Protein AF-A0A927HHU1-F1 (afdb_monomer)

Nearest PDB structures (foldseek):
  5noc-assembly1_B  TM=6.845E-01  e=2.620E+00  Bacillus subtilis subsp. subtilis str. 168
  7mwq-assembly2_C  TM=5.162E-01  e=2.802E+00  synthetic construct
  7mwq-assembly2_B-2  TM=5.785E-01  e=4.787E+00  synthetic construct
  5l6m-assembly2_L-2  TM=4.778E-01  e=3.425E+00  Caulobacter vibrioides CB15
  5t7z-assembly1_A  TM=3.898E-01  e=4.787E+00  Sorangium cellulosum

Sequence (73 aa):
MTLYWMTPLTRWKLLEELSSWTISFENDSPECLYEFERLLNDYALREKLQHKTGALRDSIVHKVLRSVDERLS

Mean predicted aligned error: 5.79 Å

Foldseek 3Di:
DQCPVLVVPFDWDWDDDPPDIDIDTPDPDPVSVVVVVVVVVVVVVVVVCCVVCVVVVVVVVVVVVVVVVVVVD

Solvent-accessible surface area (backbone atoms only — not comparable to full-atom values): 4435 Å² total; per-residue (Å²): 133,93,57,69,86,44,56,90,74,27,57,73,48,79,46,82,56,100,89,49,74,48,78,48,62,78,50,80,48,72,66,47,50,50,53,49,53,50,52,52,51,51,49,53,51,50,52,55,46,44,73,75,43,40,71,60,52,50,52,53,52,53,54,51,52,50,58,50,53,67,72,76,106

InterPro domains:
  IPR023974 His-Xaa-Ser system protein HxsD [PF27806] (2-69)
  IPR023974 His-Xaa-Ser system protein HxsD [TIGR03976] (2-71)

Secondary structure (DSSP, 8-state):
---GGGTTT--EEEEE-SS-EEEEES---HHHHHHHHHHHHHHHHHHHHHHHHHHHHHHHHHHHHHHHHHHH-

pLDDT: mean 92.42, std 7.24, range [48.72, 97.81]

Radius of gyration: 19.42 Å; Cα contacts (8 Å, |Δi|>4): 36; chains: 1; bounding box: 44×36×45 Å

Structure (mmCIF, N/CA/C/O backbone):
data_AF-A0A927HHU1-F1
#
_entry.id   AF-A0A927HHU1-F1
#
loop_
_atom_site.group_PDB
_atom_site.id
_atom_site.type_symbol
_atom_site.label_atom_id
_atom_site.label_alt_id
_atom_site.label_comp_id
_atom_site.label_asym_id
_atom_site.label_entity_id
_atom_site.label_seq_id
_atom_site.pdbx_PDB_ins_code
_atom_site.Cartn_x
_atom_site.Cartn_y
_atom_site.Cartn_z
_atom_site.occupancy
_atom_site.B_iso_or_equiv
_atom_site.auth_seq_id
_atom_site.auth_comp_id
_atom_site.auth_asym_id
_atom_site.auth_atom_id
_atom_site.pdbx_PDB_model_num
ATOM 1 N N . MET A 1 1 ? -8.312 -0.179 -6.317 1.00 48.72 1 MET A N 1
ATOM 2 C CA . MET A 1 1 ? -7.361 -0.389 -7.431 1.00 48.72 1 MET A CA 1
ATOM 3 C C . MET A 1 1 ? -5.988 0.082 -6.980 1.00 48.72 1 MET A C 1
ATOM 5 O O . MET A 1 1 ? -5.845 1.249 -6.650 1.00 48.72 1 MET A O 1
ATOM 9 N N . THR A 1 2 ? -5.041 -0.845 -6.841 1.00 65.38 2 THR A N 1
ATOM 10 C CA . THR A 1 2 ? -3.999 -0.863 -5.787 1.00 65.38 2 THR A CA 1
ATOM 11 C C . THR A 1 2 ? 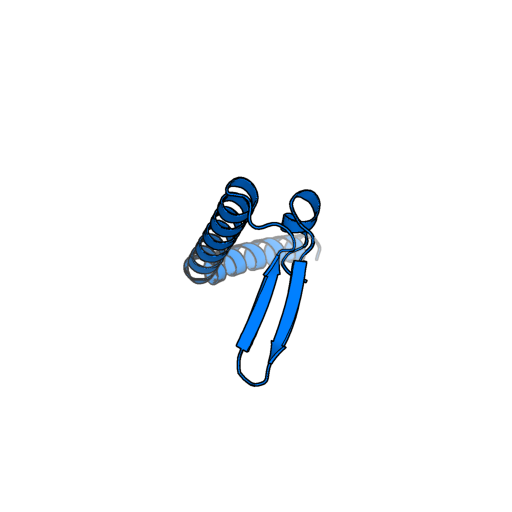-2.580 -0.497 -6.242 1.00 65.38 2 THR A C 1
ATOM 13 O O . THR A 1 2 ? -1.673 -0.500 -5.420 1.00 65.38 2 THR A O 1
ATOM 16 N N . LEU A 1 3 ? -2.374 -0.147 -7.518 1.00 80.06 3 LEU A N 1
ATOM 17 C CA . LEU A 1 3 ? -1.047 0.183 -8.071 1.00 80.06 3 LEU A CA 1
ATOM 18 C C . LEU A 1 3 ? -0.966 1.564 -8.722 1.00 80.06 3 LEU A C 1
ATOM 20 O O . LEU A 1 3 ? -0.022 1.859 -9.448 1.00 80.06 3 LEU A O 1
ATOM 24 N N . TYR A 1 4 ? -1.922 2.455 -8.447 1.00 86.00 4 TYR A N 1
ATOM 25 C CA . TYR A 1 4 ? -1.882 3.811 -9.001 1.00 86.00 4 TYR A CA 1
ATOM 26 C C . TYR A 1 4 ? -0.594 4.565 -8.626 1.00 86.00 4 TYR A C 1
ATOM 28 O O . TYR A 1 4 ? -0.138 5.396 -9.408 1.00 86.00 4 TYR A O 1
ATOM 36 N N . TRP A 1 5 ? 0.028 4.220 -7.492 1.00 89.19 5 TRP A N 1
ATOM 37 C CA . TRP A 1 5 ? 1.328 4.738 -7.063 1.00 89.19 5 TRP A CA 1
ATOM 38 C C . TRP A 1 5 ? 2.480 4.423 -8.029 1.00 89.19 5 TRP A C 1
ATOM 40 O O . TRP A 1 5 ? 3.437 5.185 -8.066 1.00 89.19 5 TRP A O 1
ATOM 50 N N . MET A 1 6 ? 2.377 3.360 -8.835 1.00 92.06 6 MET A N 1
ATOM 51 C CA . MET A 1 6 ? 3.391 2.991 -9.835 1.00 92.06 6 MET A CA 1
ATOM 52 C C . MET A 1 6 ? 3.227 3.728 -11.169 1.00 92.06 6 MET A C 1
ATOM 54 O O . MET A 1 6 ? 4.171 3.792 -11.951 1.00 92.06 6 MET A O 1
ATOM 58 N N . THR A 1 7 ? 2.056 4.322 -11.424 1.00 89.81 7 THR A N 1
ATOM 59 C CA . THR A 1 7 ? 1.725 5.007 -12.691 1.00 89.81 7 THR A CA 1
ATOM 60 C C . THR A 1 7 ? 2.748 6.068 -13.128 1.00 89.81 7 THR A C 1
ATOM 62 O O . THR A 1 7 ? 2.989 6.170 -14.329 1.00 89.81 7 THR A O 1
ATOM 65 N N . PRO A 1 8 ? 3.373 6.854 -12.223 1.00 90.69 8 PRO A N 1
ATOM 66 C CA . PRO A 1 8 ? 4.407 7.812 -12.617 1.00 90.69 8 PRO A CA 1
ATOM 67 C C . PRO A 1 8 ? 5.711 7.175 -13.125 1.00 90.69 8 PRO A C 1
ATOM 69 O O . PRO A 1 8 ? 6.472 7.847 -13.812 1.00 90.69 8 PRO A O 1
ATOM 72 N N . LEU A 1 9 ? 5.984 5.913 -12.775 1.00 91.75 9 LEU A N 1
ATOM 73 C CA . LEU A 1 9 ? 7.242 5.217 -13.082 1.00 91.75 9 LEU A CA 1
ATOM 74 C C . LEU A 1 9 ? 7.106 4.262 -14.267 1.00 91.75 9 LEU A C 1
ATOM 76 O O . LEU A 1 9 ? 8.040 4.087 -15.046 1.00 91.75 9 LEU A O 1
ATOM 80 N N . THR A 1 10 ? 5.948 3.618 -14.392 1.00 93.31 10 THR A N 1
ATOM 81 C CA . THR A 1 10 ? 5.713 2.587 -15.399 1.00 93.31 10 THR A CA 1
ATOM 82 C C . THR A 1 10 ? 4.218 2.423 -15.644 1.00 93.31 10 THR A C 1
ATOM 84 O O . THR A 1 10 ? 3.394 2.577 -14.734 1.00 93.31 10 THR A O 1
ATOM 87 N N . ARG A 1 11 ? 3.837 2.065 -16.874 1.00 93.00 11 ARG A N 1
ATOM 88 C CA . ARG A 1 11 ? 2.494 1.521 -17.082 1.0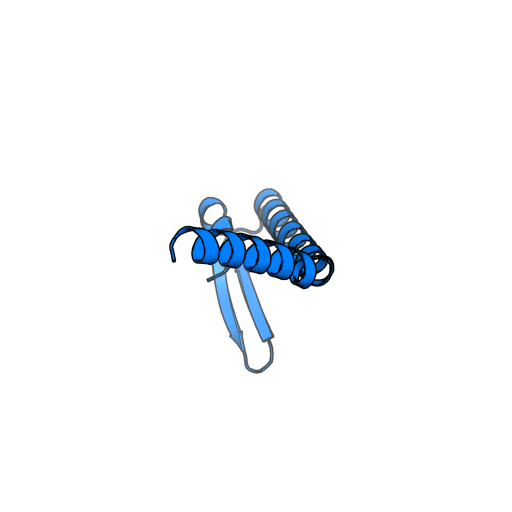0 93.00 11 ARG A CA 1
ATOM 89 C C . ARG A 1 11 ? 2.457 0.116 -16.507 1.00 93.00 11 ARG A C 1
ATOM 91 O O . ARG A 1 11 ? 3.414 -0.643 -16.633 1.00 93.00 11 ARG A O 1
ATOM 98 N N . TRP A 1 12 ? 1.334 -0.236 -15.904 1.00 92.12 12 TRP A N 1
ATOM 99 C CA . TRP A 1 12 ? 1.142 -1.546 -15.306 1.00 92.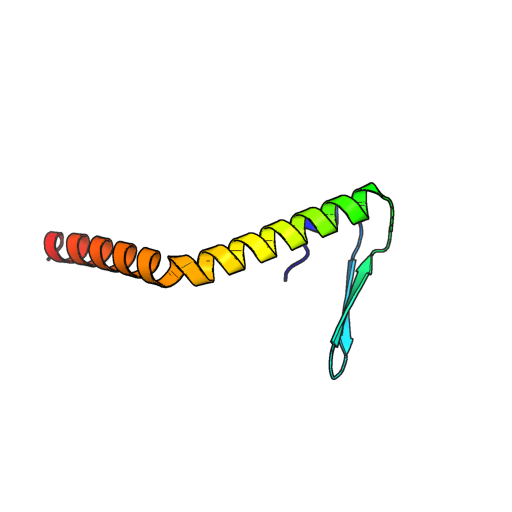12 12 TRP A CA 1
ATOM 100 C C . TRP A 1 12 ? -0.141 -2.188 -15.815 1.00 92.12 12 TRP A C 1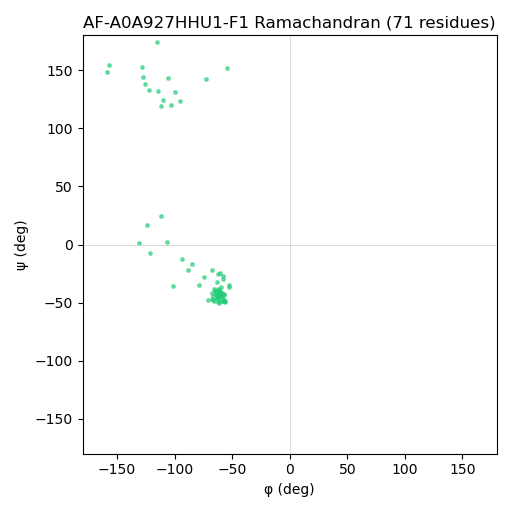
ATOM 102 O O . TRP A 1 12 ? -1.092 -1.507 -16.209 1.00 92.12 12 TRP A O 1
ATOM 112 N N . LYS A 1 13 ? -0.155 -3.517 -15.819 1.00 91.75 13 LYS A N 1
ATOM 113 C CA . LYS A 1 13 ? -1.325 -4.335 -16.135 1.00 91.75 13 LYS A CA 1
ATOM 114 C C . LYS A 1 13 ? -1.540 -5.331 -15.008 1.00 91.75 13 LYS A C 1
ATOM 116 O O . LYS A 1 13 ? -0.576 -5.834 -14.437 1.00 91.75 13 LYS A O 1
ATOM 121 N N . LEU A 1 14 ? -2.803 -5.600 -14.708 1.00 90.94 14 LEU A N 1
ATOM 122 C CA . LEU A 1 14 ? -3.225 -6.669 -13.815 1.00 90.94 14 LEU A CA 1
ATOM 123 C C . LEU A 1 14 ? -3.943 -7.709 -14.665 1.00 90.94 14 LEU A C 1
ATOM 125 O O . LEU A 1 14 ? -4.946 -7.390 -15.303 1.00 90.94 14 LEU A O 1
ATOM 129 N N . LEU A 1 15 ? -3.408 -8.921 -14.686 1.00 93.25 15 LEU A N 1
ATOM 130 C CA . LEU A 1 15 ? -4.057 -10.081 -15.269 1.00 93.25 15 LEU A CA 1
ATOM 131 C C . LEU A 1 15 ? -4.604 -10.938 -14.132 1.00 93.25 15 LEU A C 1
ATOM 133 O O . LEU A 1 15 ? -3.852 -11.380 -13.268 1.00 93.25 15 LEU A O 1
ATOM 137 N N . GLU A 1 16 ? -5.912 -11.149 -14.134 1.00 94.38 16 GLU A N 1
ATOM 138 C CA . GLU A 1 16 ? -6.573 -12.063 -13.212 1.00 94.38 16 GLU A CA 1
ATOM 139 C C . GLU A 1 16 ? -6.756 -13.425 -13.885 1.00 94.38 16 GLU A C 1
ATOM 141 O O . GLU A 1 16 ? -7.334 -13.530 -14.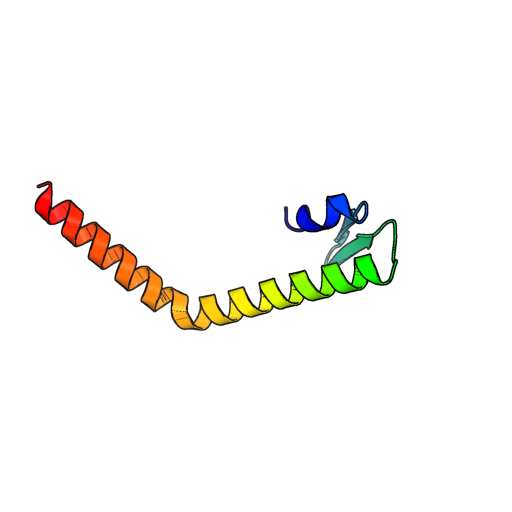966 1.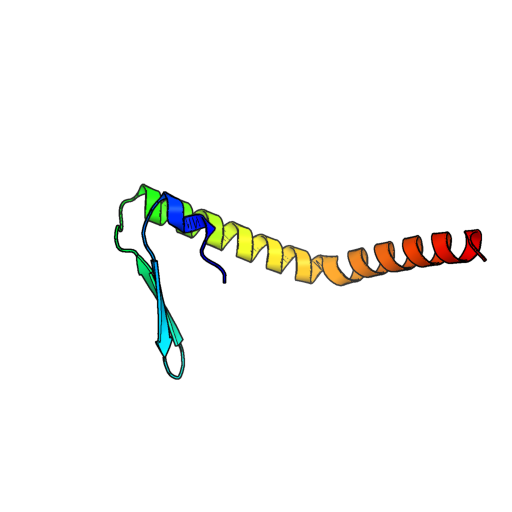00 94.38 16 GLU A O 1
ATOM 146 N N . GLU A 1 17 ? -6.233 -14.463 -13.241 1.00 94.69 17 GLU A N 1
ATOM 147 C CA . GLU A 1 17 ? -6.349 -15.862 -13.637 1.00 94.69 17 GLU A CA 1
ATOM 148 C C . GLU A 1 17 ? -7.141 -16.640 -12.575 1.00 94.69 17 GLU A C 1
ATOM 150 O O . GLU A 1 17 ? -7.471 -16.123 -11.509 1.00 94.69 17 GLU A O 1
ATOM 155 N N . LEU A 1 18 ? -7.436 -17.915 -12.845 1.00 94.06 18 LEU A N 1
ATOM 156 C CA . LEU A 1 18 ? -8.309 -18.741 -11.997 1.00 94.06 18 LEU A CA 1
ATOM 157 C C . LEU A 1 18 ? -7.835 -18.884 -10.538 1.00 94.06 18 LEU A C 1
ATOM 159 O O . LEU A 1 18 ? -8.664 -19.071 -9.651 1.00 94.06 18 LEU A O 1
ATOM 163 N N . SER A 1 19 ? -6.525 -18.832 -10.284 1.00 94.81 19 SER A N 1
ATOM 164 C CA . SER A 1 19 ? -5.930 -19.032 -8.950 1.00 94.81 19 SER A CA 1
ATOM 165 C C . SER A 1 19 ? -4.930 -17.952 -8.545 1.00 94.81 19 SER A C 1
ATOM 167 O O . SER A 1 19 ? -4.297 -18.060 -7.495 1.00 94.81 19 SER A O 1
ATOM 169 N N . SER A 1 20 ? -4.721 -16.951 -9.393 1.00 92.12 20 SER A N 1
ATOM 170 C CA . SER A 1 20 ? -3.615 -16.015 -9.242 1.00 92.12 20 SER A CA 1
ATOM 171 C C . SER A 1 20 ? -3.893 -14.708 -9.948 1.00 92.12 20 SER A C 1
ATOM 173 O O . SER A 1 20 ? -4.625 -14.641 -10.931 1.00 92.12 20 SER A O 1
ATOM 175 N N . TRP A 1 21 ? -3.243 -13.667 -9.451 1.00 90.81 21 TRP A N 1
ATOM 176 C CA . TRP A 1 21 ? -3.161 -12.387 -10.124 1.00 90.81 21 TRP A CA 1
ATOM 177 C C . TRP A 1 21 ? -1.713 -12.132 -10.517 1.00 90.81 21 TRP A C 1
ATOM 179 O O . TRP A 1 21 ? -0.810 -12.266 -9.691 1.00 90.81 21 TRP A O 1
ATOM 189 N N . THR A 1 22 ? -1.506 -11.731 -11.765 1.00 91.50 22 THR A N 1
ATOM 190 C CA . THR A 1 22 ? -0.197 -11.362 -12.299 1.00 91.50 22 THR A CA 1
ATOM 191 C C . THR A 1 22 ? -0.163 -9.861 -12.540 1.00 91.50 22 THR A C 1
ATOM 193 O O . THR A 1 22 ? -1.000 -9.310 -13.255 1.00 91.50 22 THR A O 1
ATOM 196 N N . ILE A 1 23 ? 0.820 -9.187 -11.946 1.00 89.38 23 ILE A N 1
ATOM 197 C CA . ILE A 1 23 ? 1.110 -7.775 -12.206 1.00 89.38 23 ILE A CA 1
ATOM 198 C C . ILE A 1 23 ? 2.283 -7.713 -13.181 1.00 89.38 23 ILE A C 1
ATOM 200 O O . ILE A 1 23 ? 3.302 -8.367 -12.973 1.00 89.38 23 ILE A O 1
ATOM 204 N N . SER A 1 24 ? 2.147 -6.922 -14.240 1.00 90.94 24 SER A N 1
ATOM 205 C CA . SER A 1 24 ? 3.214 -6.704 -15.220 1.00 90.94 24 SER A CA 1
ATOM 206 C C . SER A 1 24 ? 3.490 -5.218 -15.387 1.00 90.94 24 SER A C 1
ATOM 208 O O . SER A 1 24 ? 2.550 -4.426 -15.479 1.00 90.94 24 SER A O 1
ATOM 210 N N . PHE A 1 25 ? 4.768 -4.857 -15.470 1.00 92.94 25 PHE A N 1
ATOM 211 C CA . PHE A 1 25 ? 5.239 -3.499 -15.728 1.00 92.94 25 PHE A CA 1
ATOM 212 C C . PHE A 1 25 ? 5.765 -3.380 -17.162 1.00 92.94 25 PHE A C 1
ATOM 214 O O . PHE A 1 25 ? 6.345 -4.325 -17.687 1.00 92.94 25 PHE A O 1
ATOM 221 N N . GLU A 1 26 ? 5.532 -2.238 -17.814 1.00 93.12 26 GLU A N 1
ATOM 222 C CA . GLU A 1 26 ? 6.042 -1.967 -19.172 1.00 93.12 26 GLU A CA 1
ATOM 223 C C . GLU A 1 26 ? 7.551 -1.660 -19.171 1.00 93.12 26 GLU A C 1
ATOM 225 O O . GLU A 1 26 ? 8.241 -1.930 -20.148 1.00 93.12 26 GLU A O 1
ATOM 230 N N . ASN A 1 27 ? 8.051 -1.128 -18.056 1.00 87.44 27 ASN A N 1
ATOM 231 C CA . ASN A 1 27 ? 9.460 -0.882 -17.758 1.00 87.44 27 ASN A CA 1
ATOM 232 C C . ASN A 1 27 ? 9.847 -1.627 -16.469 1.00 87.44 27 ASN A C 1
ATOM 234 O O . ASN A 1 27 ? 9.122 -1.526 -15.477 1.00 87.44 27 ASN A O 1
ATOM 238 N N . ASP A 1 28 ? 10.977 -2.331 -16.485 1.00 86.38 28 ASP A N 1
ATOM 239 C CA . ASP A 1 28 ? 11.555 -3.100 -15.376 1.00 86.38 28 ASP A CA 1
ATOM 240 C C . ASP A 1 28 ? 12.862 -2.487 -14.843 1.00 86.38 28 ASP A C 1
ATOM 242 O O . ASP A 1 28 ? 13.687 -3.181 -14.246 1.00 86.38 28 ASP A O 1
ATOM 246 N N . SER A 1 29 ? 13.054 -1.176 -15.033 1.00 93.31 29 SER A N 1
ATOM 247 C CA . SER A 1 29 ? 14.251 -0.488 -14.551 1.00 93.31 29 SER A CA 1
ATOM 248 C C . SER A 1 29 ? 14.474 -0.702 -13.043 1.00 93.31 29 SER A C 1
ATOM 250 O O . SER A 1 29 ? 13.508 -0.870 -12.284 1.00 93.31 29 SER A O 1
ATOM 252 N N . PRO A 1 30 ? 15.733 -0.659 -12.567 1.00 94.44 30 PRO A N 1
ATOM 253 C CA . PRO A 1 30 ? 16.047 -0.834 -11.149 1.00 94.44 30 PRO A CA 1
ATOM 254 C C . PRO A 1 30 ? 15.256 0.099 -10.224 1.00 94.44 30 PRO A C 1
ATOM 256 O O . PRO A 1 30 ? 14.861 -0.304 -9.132 1.00 94.44 30 PRO A O 1
ATOM 259 N N . GLU A 1 31 ? 14.977 1.326 -10.667 1.00 92.56 31 GLU A N 1
ATOM 260 C CA . GLU A 1 31 ? 14.182 2.311 -9.930 1.00 92.56 31 GLU A CA 1
ATOM 261 C C . GLU A 1 31 ? 12.719 1.873 -9.809 1.00 92.56 31 GLU A C 1
ATOM 263 O O . GLU A 1 31 ? 12.127 1.981 -8.737 1.00 92.56 31 GLU A O 1
ATOM 268 N N . CYS A 1 32 ? 12.141 1.336 -10.887 1.00 92.31 32 CYS A N 1
ATOM 269 C CA . CYS A 1 32 ? 10.778 0.815 -10.886 1.00 92.31 32 CYS A CA 1
ATOM 270 C C . CYS A 1 32 ? 10.639 -0.381 -9.934 1.00 92.31 32 CYS A C 1
ATOM 272 O O . CYS A 1 32 ? 9.702 -0.433 -9.135 1.00 92.31 32 CYS A O 1
ATOM 274 N N . LEU A 1 33 ? 11.587 -1.322 -9.985 1.00 92.12 33 LEU A N 1
ATOM 275 C CA . LEU A 1 33 ? 11.609 -2.479 -9.088 1.00 92.12 33 LEU A CA 1
ATOM 276 C C . LEU A 1 33 ? 11.779 -2.056 -7.626 1.00 92.12 33 LEU A C 1
ATOM 278 O O . LEU A 1 33 ? 11.025 -2.509 -6.767 1.00 92.12 33 LEU A O 1
ATOM 282 N N . TYR A 1 34 ? 12.719 -1.151 -7.346 1.00 94.06 34 TYR A N 1
ATOM 283 C CA . TYR A 1 34 ? 12.940 -0.627 -5.999 1.00 94.06 34 TYR A CA 1
ATOM 284 C C . TYR A 1 34 ? 11.678 0.020 -5.419 1.00 94.06 34 TYR A C 1
ATOM 286 O O . TYR A 1 34 ? 11.289 -0.270 -4.286 1.00 94.06 34 TYR A O 1
ATOM 294 N N . GLU A 1 35 ? 11.018 0.881 -6.193 1.00 93.12 35 GLU A N 1
ATOM 295 C CA . GLU A 1 35 ? 9.815 1.577 -5.743 1.00 93.12 35 GLU A CA 1
ATOM 296 C C . GLU A 1 35 ? 8.645 0.619 -5.506 1.00 93.12 35 GLU A C 1
ATOM 298 O O . GLU A 1 35 ? 7.931 0.758 -4.509 1.00 93.12 35 GLU A O 1
ATOM 303 N N . PHE A 1 36 ? 8.488 -0.399 -6.355 1.00 92.19 36 PHE A N 1
ATOM 304 C CA . PHE A 1 36 ? 7.486 -1.440 -6.144 1.00 92.19 36 PHE A CA 1
ATOM 305 C C . PHE A 1 36 ? 7.738 -2.230 -4.853 1.00 92.19 36 PHE A C 1
ATOM 307 O O . PHE A 1 36 ? 6.833 -2.360 -4.026 1.00 92.19 36 PHE A O 1
ATOM 314 N N . GLU A 1 37 ? 8.969 -2.698 -4.635 1.00 93.00 37 GLU A N 1
ATOM 315 C CA . GLU A 1 37 ? 9.358 -3.427 -3.420 1.00 93.00 37 GLU A CA 1
ATOM 316 C C . GLU A 1 37 ? 9.168 -2.575 -2.161 1.00 93.00 37 GLU A C 1
ATOM 318 O O . GLU A 1 37 ? 8.670 -3.047 -1.135 1.00 93.00 37 GLU A O 1
ATOM 323 N N . ARG A 1 38 ? 9.511 -1.285 -2.227 1.00 95.19 38 ARG A N 1
ATOM 324 C CA . ARG A 1 38 ? 9.283 -0.339 -1.130 1.00 95.19 38 ARG A CA 1
ATOM 325 C C . ARG A 1 38 ? 7.798 -0.243 -0.775 1.00 95.19 38 ARG A C 1
ATOM 327 O O . ARG A 1 38 ? 7.444 -0.369 0.396 1.00 95.19 38 ARG A O 1
ATOM 334 N N . LEU A 1 39 ? 6.928 -0.068 -1.771 1.00 92.94 39 LEU A N 1
ATOM 335 C CA . LEU A 1 39 ? 5.478 0.016 -1.566 1.00 92.94 39 LEU A CA 1
ATOM 336 C C . LEU A 1 39 ? 4.891 -1.292 -1.019 1.00 92.94 39 LEU A C 1
ATOM 338 O O . LEU A 1 39 ? 4.032 -1.257 -0.135 1.00 92.94 39 LEU A O 1
ATOM 342 N N . LEU A 1 40 ? 5.361 -2.440 -1.512 1.00 92.12 40 LEU A N 1
ATOM 343 C CA . LEU A 1 40 ? 4.932 -3.751 -1.029 1.00 92.12 40 LEU A CA 1
ATOM 344 C C . LEU A 1 40 ? 5.312 -3.955 0.444 1.00 92.12 40 LEU A C 1
ATOM 346 O O . LEU A 1 40 ? 4.486 -4.399 1.247 1.00 92.12 40 LEU A O 1
ATOM 350 N N . ASN A 1 41 ? 6.533 -3.571 0.817 1.00 95.69 41 ASN A N 1
ATOM 351 C CA . ASN A 1 41 ? 7.004 -3.619 2.198 1.00 95.69 41 ASN A CA 1
ATOM 352 C C . ASN A 1 41 ? 6.199 -2.692 3.117 1.00 95.69 41 ASN A C 1
ATOM 354 O O . ASN A 1 41 ? 5.789 -3.110 4.205 1.00 95.69 41 ASN A O 1
ATOM 358 N N . ASP A 1 42 ? 5.912 -1.468 2.670 1.00 95.38 42 ASP A N 1
ATOM 359 C CA . ASP A 1 42 ? 5.079 -0.516 3.406 1.00 95.38 42 ASP A CA 1
ATOM 360 C C . ASP A 1 42 ? 3.666 -1.059 3.637 1.00 95.38 42 ASP A C 1
ATOM 362 O O . ASP A 1 42 ? 3.131 -0.962 4.747 1.00 95.38 42 ASP A O 1
ATOM 366 N N . TYR A 1 43 ? 3.058 -1.657 2.610 1.00 92.50 43 TYR A N 1
ATOM 367 C CA . TYR A 1 43 ? 1.752 -2.297 2.728 1.00 92.50 43 TYR A CA 1
ATOM 368 C C . TYR A 1 43 ? 1.786 -3.451 3.738 1.00 92.50 43 TYR A C 1
ATOM 370 O O . TYR A 1 43 ? 0.991 -3.472 4.679 1.00 92.50 43 TYR A O 1
ATOM 378 N N . ALA A 1 44 ? 2.753 -4.364 3.614 1.00 94.69 44 ALA A N 1
ATOM 379 C CA . ALA A 1 44 ? 2.895 -5.496 4.526 1.00 94.69 44 ALA A CA 1
ATOM 380 C C . ALA A 1 44 ? 3.115 -5.049 5.982 1.00 94.69 44 ALA A C 1
ATOM 382 O O . ALA A 1 44 ? 2.603 -5.673 6.917 1.00 94.69 44 ALA A O 1
ATOM 383 N N . LEU A 1 45 ? 3.861 -3.962 6.201 1.00 96.50 45 LEU A N 1
ATOM 384 C CA . LEU A 1 45 ? 4.052 -3.382 7.527 1.00 96.50 45 LEU A CA 1
ATOM 385 C C . LEU A 1 45 ? 2.747 -2.797 8.081 1.00 96.50 45 LEU A C 1
ATOM 387 O O . LEU A 1 45 ? 2.417 -3.048 9.243 1.00 96.50 45 LEU A O 1
ATOM 391 N N . ARG A 1 46 ? 1.988 -2.057 7.264 1.00 95.31 46 ARG A N 1
ATOM 392 C CA . ARG A 1 46 ? 0.682 -1.499 7.656 1.00 95.31 46 ARG A CA 1
ATOM 393 C C . ARG A 1 46 ? -0.310 -2.595 8.022 1.00 95.31 46 ARG A C 1
ATOM 395 O O . ARG A 1 46 ? -0.946 -2.472 9.062 1.00 95.31 46 ARG A O 1
ATOM 402 N N . GLU A 1 47 ? -0.376 -3.680 7.255 1.00 96.00 47 GLU A N 1
ATOM 403 C CA . GLU A 1 47 ? -1.237 -4.830 7.564 1.00 96.00 47 GLU A CA 1
ATOM 404 C C . GLU A 1 47 ? -0.843 -5.498 8.887 1.00 96.00 47 GLU A C 1
ATOM 406 O O . GLU A 1 47 ? -1.690 -5.749 9.745 1.00 96.00 47 GLU A O 1
ATOM 411 N N . LYS A 1 48 ? 0.460 -5.710 9.123 1.00 96.75 48 LYS A N 1
ATOM 412 C CA . LYS A 1 48 ? 0.957 -6.253 10.401 1.00 96.75 48 LYS A CA 1
ATOM 413 C C . LYS A 1 48 ? 0.605 -5.353 11.583 1.00 96.75 48 LYS A C 1
ATOM 415 O O . LYS A 1 48 ? 0.247 -5.856 12.649 1.00 96.75 48 LYS A O 1
ATOM 420 N N . LEU A 1 49 ? 0.734 -4.037 11.422 1.00 96.12 49 LEU A N 1
ATOM 421 C CA . LEU A 1 49 ? 0.364 -3.072 12.455 1.00 96.12 49 LEU A CA 1
ATOM 422 C C . LEU A 1 49 ? -1.147 -3.070 12.682 1.00 96.12 49 LEU A C 1
ATOM 424 O O . LEU A 1 49 ? -1.5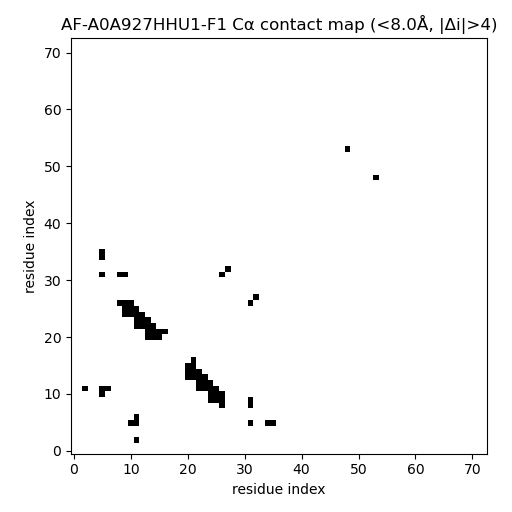70 -3.197 13.825 1.00 96.12 49 LEU A O 1
ATOM 428 N N . GLN A 1 50 ? -1.946 -3.014 11.616 1.00 96.12 50 GLN A N 1
ATOM 429 C CA . GLN A 1 50 ? -3.405 -3.054 11.679 1.00 96.12 50 GLN A CA 1
ATOM 430 C C . GLN A 1 50 ? -3.900 -4.318 12.382 1.00 96.12 50 GLN A C 1
ATOM 432 O O . GLN A 1 50 ? -4.777 -4.234 13.237 1.00 96.12 50 GLN A O 1
ATOM 437 N N . HIS A 1 51 ? -3.312 -5.477 12.090 1.00 96.62 51 HIS A N 1
ATOM 438 C CA . HIS A 1 51 ? -3.664 -6.721 12.766 1.00 96.62 51 HIS A CA 1
ATOM 439 C C . HIS A 1 51 ? -3.365 -6.670 14.274 1.00 96.62 51 HIS A C 1
ATOM 441 O O . HIS A 1 51 ? -4.146 -7.165 15.082 1.00 96.62 51 HIS A O 1
ATOM 447 N N . LYS A 1 52 ? -2.257 -6.032 14.672 1.00 96.12 52 LYS A N 1
ATOM 448 C CA . LYS A 1 52 ? -1.845 -5.923 16.081 1.00 96.12 52 LYS A CA 1
ATOM 449 C C . LYS A 1 52 ? -2.59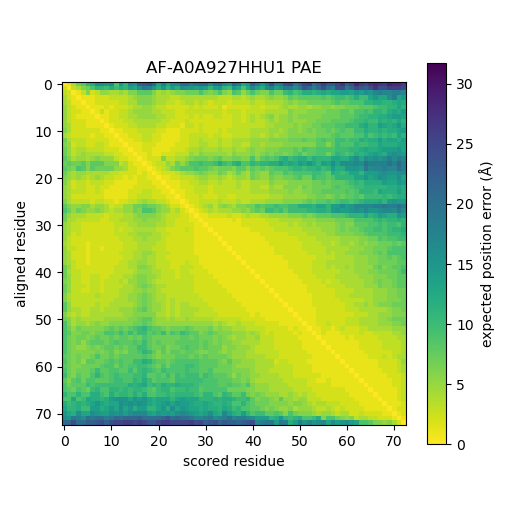8 -4.851 16.866 1.00 96.12 52 LYS A C 1
ATOM 451 O O . LYS A 1 52 ? -2.800 -5.015 18.065 1.00 96.12 52 LYS A O 1
ATOM 456 N N . THR A 1 53 ? -2.953 -3.734 16.234 1.00 96.12 53 THR A N 1
ATOM 457 C CA . THR A 1 53 ? -3.440 -2.534 16.936 1.00 96.12 53 THR A CA 1
ATOM 458 C C . THR A 1 53 ? -4.839 -2.095 16.518 1.00 96.12 53 THR A C 1
ATOM 460 O O . THR A 1 53 ? -5.408 -1.220 17.171 1.00 96.12 53 THR A O 1
ATOM 463 N N . GLY A 1 54 ? -5.429 -2.712 15.489 1.00 95.69 54 GLY A N 1
ATOM 464 C CA . GLY A 1 54 ? -6.725 -2.330 14.924 1.00 95.69 54 GLY A CA 1
ATOM 465 C C . GLY A 1 54 ? -7.841 -2.319 15.962 1.00 95.69 54 GLY A C 1
ATOM 466 O O . GLY A 1 54 ? -8.495 -1.298 16.138 1.00 95.69 54 GLY A O 1
ATOM 467 N N . ALA A 1 55 ? -7.975 -3.395 16.741 1.00 95.56 55 ALA A N 1
ATOM 468 C CA . ALA A 1 55 ? -8.996 -3.486 17.787 1.00 95.56 55 ALA A CA 1
ATOM 469 C C . ALA A 1 55 ? -8.851 -2.393 18.865 1.00 95.56 55 ALA A C 1
ATOM 471 O O . ALA A 1 55 ? -9.843 -1.818 19.314 1.00 95.56 55 ALA A O 1
ATOM 472 N N . LEU A 1 56 ? -7.614 -2.071 19.267 1.00 96.81 56 LEU A N 1
ATOM 473 C CA . LEU A 1 56 ? -7.353 -1.007 20.239 1.00 96.81 56 LEU A CA 1
ATOM 474 C C . LEU A 1 56 ? -7.705 0.366 19.661 1.00 96.81 56 LEU A C 1
ATOM 476 O O . LEU A 1 56 ? -8.379 1.155 20.323 1.00 96.81 56 LEU A O 1
ATOM 480 N N . ARG A 1 57 ? -7.271 0.645 18.427 1.00 96.00 57 ARG A N 1
ATOM 481 C CA . ARG A 1 57 ? -7.605 1.885 17.721 1.00 96.00 57 ARG A CA 1
ATOM 482 C C . ARG A 1 57 ? -9.118 2.056 17.633 1.00 96.00 57 ARG A C 1
ATOM 484 O O . ARG A 1 57 ? -9.626 3.118 17.980 1.00 96.00 57 ARG A O 1
ATOM 491 N N . ASP A 1 58 ? -9.827 1.013 17.217 1.00 97.19 58 ASP A N 1
ATOM 492 C CA . ASP A 1 58 ? -11.274 1.063 17.053 1.00 97.19 58 ASP A CA 1
ATOM 493 C C . ASP A 1 58 ? -11.954 1.306 18.408 1.00 97.19 58 ASP A C 1
ATOM 495 O O . ASP A 1 58 ? -12.822 2.168 18.505 1.00 97.19 58 ASP A O 1
ATOM 499 N N . SER A 1 59 ? -11.508 0.654 19.485 1.00 97.19 59 SER A N 1
ATOM 500 C CA . SER A 1 59 ? -12.009 0.909 20.845 1.00 97.19 59 SER A CA 1
ATOM 501 C C . SER A 1 59 ? -11.844 2.373 21.281 1.00 97.19 59 SER A C 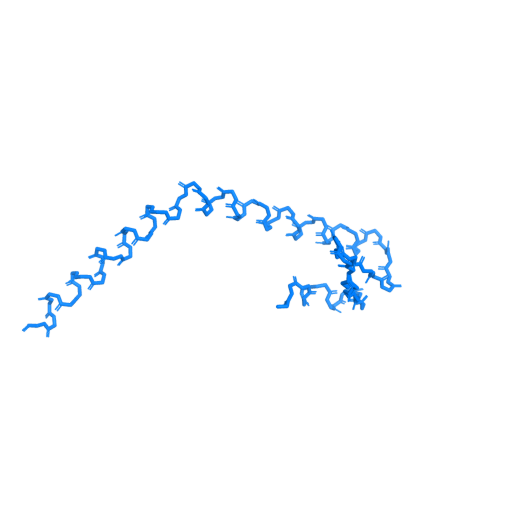1
ATOM 503 O O . SER A 1 59 ? -12.781 2.978 21.810 1.00 97.19 59 SER A O 1
ATOM 505 N N . ILE A 1 60 ? -10.683 2.979 21.004 1.00 97.06 60 ILE A N 1
ATOM 506 C CA . ILE A 1 60 ? -10.431 4.399 21.290 1.00 97.06 60 ILE A CA 1
ATOM 507 C C . ILE A 1 60 ? -11.399 5.283 20.499 1.00 97.06 60 ILE A C 1
ATOM 509 O O . ILE A 1 60 ? -12.031 6.163 21.086 1.00 97.06 60 ILE A O 1
ATOM 513 N N . VAL A 1 61 ? -11.557 5.028 19.196 1.00 97.38 61 VAL A N 1
ATOM 514 C CA . VAL A 1 61 ? -12.475 5.782 18.328 1.00 97.38 61 VAL A CA 1
ATOM 515 C C . VAL A 1 61 ? -13.908 5.708 18.856 1.00 97.38 61 VAL A C 1
ATOM 517 O O . VAL A 1 61 ? -14.537 6.745 19.052 1.00 97.38 61 VAL A O 1
ATOM 520 N N . HIS A 1 62 ? -14.404 4.512 19.179 1.00 97.81 62 HIS A N 1
ATOM 521 C CA . HIS A 1 62 ? -15.759 4.338 19.709 1.00 97.81 62 HIS A CA 1
ATOM 522 C C . HIS A 1 62 ? -15.963 5.061 21.044 1.00 97.81 62 HIS A C 1
ATOM 524 O O . HIS A 1 62 ? -17.016 5.656 21.269 1.00 97.81 62 HIS A O 1
ATOM 530 N N . LYS A 1 63 ? -14.963 5.039 21.934 1.00 97.44 63 LYS A N 1
ATOM 531 C CA . LYS A 1 63 ? -15.039 5.742 23.221 1.00 97.44 63 LYS A CA 1
ATOM 532 C C . LYS A 1 63 ? -15.111 7.259 23.039 1.00 97.44 63 LYS A C 1
ATOM 534 O O . LYS A 1 63 ? -15.860 7.918 23.757 1.00 97.44 63 LYS A O 1
ATOM 539 N N . VAL A 1 64 ? -14.346 7.804 22.092 1.00 97.62 64 VAL A N 1
ATOM 540 C CA . VAL A 1 64 ? -14.380 9.237 21.767 1.00 97.62 64 VAL A CA 1
ATOM 541 C C . VAL A 1 64 ? -15.735 9.622 21.179 1.00 97.62 64 VAL A C 1
ATOM 543 O O . VAL A 1 64 ? -16.334 10.574 21.666 1.00 97.62 64 VAL A O 1
ATOM 546 N N . LEU A 1 65 ? -16.241 8.866 20.200 1.00 96.69 65 LEU A N 1
ATOM 547 C CA . LEU A 1 65 ? -17.542 9.139 19.579 1.00 96.69 65 LEU A CA 1
ATOM 548 C C . LEU A 1 65 ? -18.676 9.125 20.610 1.00 96.69 65 LEU A C 1
ATOM 550 O O . LEU A 1 65 ? -19.435 10.083 20.685 1.00 96.69 65 LEU A O 1
ATOM 554 N N . ARG A 1 66 ? -18.715 8.117 21.492 1.00 96.81 66 ARG A N 1
ATOM 555 C CA . ARG A 1 66 ? -19.719 8.047 22.565 1.00 96.81 66 ARG A CA 1
ATOM 556 C C . ARG A 1 66 ? -19.675 9.262 23.497 1.00 96.81 66 ARG A C 1
ATOM 558 O O . ARG A 1 66 ? -20.712 9.811 23.832 1.00 96.81 66 ARG A O 1
ATOM 565 N N . SER A 1 67 ? -18.477 9.689 23.897 1.00 96.75 67 SER A N 1
ATOM 566 C CA . SER A 1 67 ? -18.291 10.869 24.756 1.00 96.75 67 SER A CA 1
ATOM 567 C C . SER A 1 67 ? -18.773 12.163 24.091 1.00 96.75 67 SER A C 1
ATOM 569 O O . SER A 1 67 ? -19.242 13.076 24.769 1.00 96.75 67 SER A O 1
ATOM 571 N N . VAL A 1 68 ? -18.661 12.259 22.763 1.00 96.19 68 VAL A N 1
ATOM 572 C CA . VAL A 1 68 ? -19.208 13.385 21.998 1.00 96.19 68 VAL A CA 1
ATOM 573 C C . VAL A 1 68 ? -20.735 13.316 21.958 1.00 96.19 68 VAL A C 1
ATOM 575 O O . VAL A 1 68 ? -21.373 14.316 22.278 1.00 96.19 68 VAL A O 1
ATOM 578 N N . ASP A 1 69 ? -21.314 12.155 21.646 1.00 96.06 69 ASP A N 1
ATOM 579 C CA . ASP A 1 69 ? -22.772 11.965 21.593 1.00 96.06 69 ASP A CA 1
ATOM 580 C C . ASP A 1 69 ? -23.448 12.275 22.942 1.00 96.06 69 ASP A C 1
ATOM 582 O O . ASP A 1 69 ? -24.468 12.963 22.984 1.00 96.06 69 ASP A O 1
ATOM 586 N N . GLU A 1 70 ? -22.843 11.844 24.055 1.00 95.62 70 GLU A N 1
ATOM 587 C CA . GLU A 1 70 ? -23.314 12.124 25.422 1.00 95.62 70 GLU A CA 1
ATOM 588 C C . GLU A 1 70 ? -23.324 13.622 25.771 1.00 95.62 70 GLU A C 1
ATOM 590 O O . GLU A 1 70 ? -24.077 14.036 26.645 1.00 95.62 70 GLU A O 1
ATOM 595 N N . ARG A 1 71 ? -22.488 14.443 25.122 1.00 95.06 71 ARG A N 1
ATOM 596 C CA . ARG A 1 71 ? -22.439 15.903 25.341 1.00 95.06 71 ARG A CA 1
ATOM 597 C C . ARG A 1 71 ? -23.412 16.680 24.461 1.00 95.06 71 ARG A C 1
ATOM 599 O O . ARG A 1 71 ? -23.675 17.845 24.749 1.00 95.06 71 ARG A O 1
ATOM 606 N N . LEU A 1 72 ? -23.833 16.085 23.348 1.00 92.69 72 LEU A N 1
ATOM 607 C CA . LEU A 1 72 ? -24.747 16.691 22.378 1.00 92.69 72 LEU A CA 1
ATOM 608 C C . LEU A 1 72 ? -26.215 16.322 22.638 1.00 92.69 72 LEU A C 1
ATOM 610 O O . LEU A 1 72 ? -27.094 16.932 22.030 1.00 92.69 72 LEU A O 1
ATOM 614 N N . SER A 1 73 ? -26.457 15.334 23.504 1.00 73.00 73 SER A N 1
ATOM 615 C CA . SER A 1 73 ? -27.780 14.929 23.999 1.00 73.00 73 SER A CA 1
ATOM 616 C C . SER A 1 73 ? -28.162 15.715 25.251 1.00 73.00 73 SER A C 1
ATOM 618 O O . SER A 1 73 ? -29.365 16.018 25.397 1.00 73.00 73 SER A O 1
#

Organism: Klebsiella pneumoniae (NCBI:txid573)